Protein AF-A0A4S1FS43-F1 (afdb_monomer_lite)

Foldseek 3Di:
DQWDWDWDFPPDPQGQKHWDWDCPPPVRVIDIDIDGDTDTDTDGPQKDFQCPPADDPDRDPVRVPDPVRIDGNDPDPVRGPDDDDDDDDD

Sequence (90 aa):
KAILWNELPVNSEGGPLEFDRKPRQGHGGGVTEMVGRRHFVAHVPGTRFLDASTVGEFATDAELALAVNWDRTASSVKNMSFIALKTTEA

Radius of gyration: 20.65 Å; chains: 1; bounding box: 53×29×60 Å

Secondary structure (DSSP, 8-state):
--SEEEEPP--STT-SEEEEEETTTTTTT-EEEEEE---EEEE-TTEEE--TT--SSS--HHHHH-GGGEEE--SSGGGSS--PPP----

Structure (mmCIF, N/CA/C/O backbone):
data_AF-A0A4S1FS43-F1
#
_entry.id   AF-A0A4S1FS43-F1
#
loop_
_atom_site.group_PDB
_atom_site.id
_atom_site.type_symbol
_atom_site.label_atom_id
_atom_site.label_alt_id
_atom_site.label_comp_id
_atom_site.label_asym_id
_atom_site.label_entity_id
_atom_site.label_seq_id
_atom_site.pdbx_PDB_ins_code
_atom_site.Cartn_x
_atom_site.Cartn_y
_atom_site.Cartn_z
_atom_site.occupancy
_atom_site.B_iso_or_equiv
_atom_site.auth_seq_id
_atom_site.auth_comp_id
_atom_site.auth_asym_id
_atom_site.auth_atom_id
_atom_site.pdbx_PDB_model_num
ATOM 1 N N . LYS A 1 1 ? -1.844 12.055 11.753 1.00 45.06 1 LYS A N 1
ATOM 2 C CA . LYS A 1 1 ? -2.067 11.635 10.345 1.00 45.06 1 LYS A CA 1
ATOM 3 C C . LYS A 1 1 ? -2.837 10.317 10.368 1.00 45.06 1 LYS A C 1
ATOM 5 O O . LYS A 1 1 ? -2.423 9.440 11.111 1.00 45.06 1 LYS A O 1
ATOM 10 N N . ALA A 1 2 ? -3.957 10.206 9.646 1.00 48.69 2 ALA A N 1
ATOM 11 C CA . ALA A 1 2 ? -4.830 9.021 9.680 1.00 48.69 2 ALA A CA 1
ATOM 12 C C . ALA A 1 2 ? -4.204 7.779 9.019 1.00 48.69 2 ALA A C 1
ATOM 14 O O . ALA A 1 2 ? -4.444 6.663 9.467 1.00 48.69 2 ALA A O 1
ATOM 15 N N . ILE A 1 3 ? -3.353 8.003 8.015 1.00 55.03 3 ILE A N 1
ATOM 16 C CA . ILE A 1 3 ? -2.559 6.996 7.307 1.00 55.03 3 ILE A CA 1
ATOM 17 C C . ILE A 1 3 ? -1.084 7.374 7.480 1.00 55.03 3 ILE A C 1
ATOM 19 O O . ILE A 1 3 ? -0.714 8.542 7.296 1.00 55.03 3 ILE A O 1
ATOM 23 N N . LEU A 1 4 ? -0.259 6.409 7.888 1.00 55.16 4 LEU A N 1
ATOM 24 C CA . LEU A 1 4 ? 1.198 6.541 7.908 1.00 55.16 4 LEU A CA 1
ATOM 25 C C . LEU A 1 4 ? 1.737 6.073 6.556 1.00 55.16 4 LEU A C 1
ATOM 27 O O . LEU A 1 4 ? 1.400 4.985 6.104 1.00 55.16 4 LEU A O 1
ATOM 31 N N . TRP A 1 5 ? 2.549 6.914 5.921 1.00 54.62 5 TRP A N 1
ATOM 32 C CA . TRP A 1 5 ? 3.201 6.618 4.649 1.00 54.62 5 TRP A CA 1
ATOM 33 C C . TRP A 1 5 ? 4.677 6.369 4.928 1.00 54.62 5 TRP A C 1
ATOM 35 O O . TRP A 1 5 ? 5.431 7.327 5.101 1.00 54.62 5 TRP A O 1
ATOM 45 N N . ASN A 1 6 ? 5.071 5.100 4.997 1.00 60.03 6 ASN A N 1
ATOM 46 C CA . ASN A 1 6 ? 6.479 4.725 5.025 1.00 60.03 6 ASN A CA 1
ATOM 47 C C . ASN A 1 6 ? 6.866 4.234 3.631 1.00 60.03 6 ASN A C 1
ATOM 49 O O . ASN A 1 6 ? 6.338 3.235 3.144 1.00 60.03 6 ASN A O 1
ATOM 53 N N . GLU A 1 7 ? 7.763 4.971 2.986 1.00 59.97 7 GLU A N 1
ATOM 54 C CA . GLU A 1 7 ? 8.385 4.552 1.735 1.00 59.97 7 GLU A CA 1
ATOM 55 C C . GLU A 1 7 ? 9.551 3.627 2.077 1.00 59.97 7 GLU A C 1
ATOM 57 O O . GLU A 1 7 ? 10.410 3.977 2.890 1.00 59.97 7 GLU A O 1
ATOM 62 N N . LEU A 1 8 ? 9.568 2.432 1.489 1.00 57.94 8 LEU A N 1
ATOM 63 C CA . LEU A 1 8 ? 10.751 1.584 1.554 1.00 57.94 8 LEU A CA 1
ATOM 64 C C . LEU A 1 8 ? 11.795 2.136 0.575 1.00 57.94 8 LEU A C 1
ATOM 66 O O . LEU A 1 8 ? 11.427 2.537 -0.534 1.00 57.94 8 LEU A O 1
ATOM 70 N N . PRO A 1 9 ? 13.086 2.164 0.948 1.00 59.78 9 PRO A N 1
ATOM 71 C CA . PRO A 1 9 ? 14.126 2.534 0.006 1.00 59.78 9 PRO A CA 1
ATOM 72 C C . PRO A 1 9 ? 14.136 1.518 -1.140 1.00 59.78 9 PRO A C 1
ATOM 74 O O . PRO A 1 9 ? 14.340 0.326 -0.918 1.00 59.78 9 PRO A O 1
ATOM 77 N N . VAL A 1 10 ? 13.924 1.990 -2.369 1.00 61.22 10 VAL A N 1
ATOM 78 C CA . VAL A 1 10 ? 14.220 1.207 -3.573 1.00 61.22 10 VAL A CA 1
ATOM 79 C C . VAL A 1 10 ? 15.738 1.073 -3.645 1.00 61.22 10 VAL A C 1
ATOM 81 O O . VAL A 1 10 ? 16.445 2.031 -3.944 1.00 61.22 10 VAL A O 1
ATOM 84 N N . ASN A 1 11 ? 16.244 -0.107 -3.294 1.00 59.88 11 ASN A N 1
ATOM 85 C CA . ASN A 1 11 ? 17.664 -0.458 -3.329 1.00 59.88 11 ASN A CA 1
ATOM 86 C C . ASN A 1 11 ? 18.060 -1.207 -4.615 1.00 59.88 11 ASN A C 1
ATOM 88 O O . ASN A 1 11 ? 19.131 -1.808 -4.666 1.00 59.88 11 ASN A O 1
ATOM 92 N N . SER A 1 12 ? 17.212 -1.181 -5.647 1.00 61.66 12 SER A N 1
ATOM 93 C CA . SER A 1 12 ? 17.522 -1.748 -6.959 1.00 61.66 12 SER A CA 1
ATOM 94 C C . SER A 1 12 ? 18.324 -0.770 -7.821 1.00 61.66 12 SER A C 1
ATOM 96 O O . SER A 1 12 ? 18.141 0.449 -7.743 1.00 61.66 12 SER A O 1
ATOM 98 N N . GLU A 1 13 ? 19.189 -1.314 -8.678 1.00 57.62 13 GLU A N 1
ATOM 99 C CA . GLU A 1 13 ? 19.858 -0.570 -9.751 1.00 57.62 13 GLU A CA 1
ATOM 100 C C . GLU A 1 13 ? 18.824 0.251 -10.552 1.00 57.62 13 GLU A C 1
ATOM 102 O O . GLU A 1 13 ? 17.742 -0.249 -10.857 1.00 57.62 13 GLU A O 1
ATOM 107 N N . GLY A 1 14 ? 19.121 1.528 -10.820 1.00 63.94 14 GLY A N 1
ATOM 108 C CA . GLY A 1 14 ? 18.210 2.469 -11.499 1.00 63.94 14 GLY A CA 1
ATOM 109 C C . GLY A 1 14 ? 17.468 3.455 -10.582 1.00 63.94 14 GLY A C 1
ATOM 110 O O . GLY A 1 14 ? 17.019 4.495 -11.055 1.00 63.94 14 GLY A O 1
ATOM 111 N N . GLY A 1 15 ? 17.409 3.209 -9.266 1.00 72.62 15 GLY A N 1
ATOM 112 C CA . GLY A 1 15 ? 16.770 4.127 -8.313 1.00 72.62 15 GLY A CA 1
ATOM 113 C C . GLY A 1 15 ? 15.245 4.276 -8.505 1.00 72.62 15 GLY A C 1
ATOM 114 O O . GLY A 1 15 ? 14.625 3.517 -9.248 1.00 72.62 15 GLY A O 1
ATOM 115 N N . PRO A 1 16 ? 14.593 5.229 -7.812 1.00 75.19 16 PRO A N 1
ATOM 116 C CA . PRO A 1 16 ? 13.135 5.400 -7.868 1.00 75.19 16 PRO A CA 1
ATOM 117 C C . PRO A 1 16 ? 12.631 5.988 -9.195 1.00 75.19 16 PRO A C 1
ATOM 119 O O . PRO A 1 16 ? 11.451 5.846 -9.516 1.00 75.19 16 PRO A O 1
ATOM 122 N N . LEU A 1 17 ? 13.505 6.664 -9.944 1.00 84.12 17 LEU A N 1
ATOM 123 C CA . LEU A 1 17 ? 13.228 7.233 -11.258 1.00 84.12 17 LEU A CA 1
ATOM 124 C C . LEU A 1 17 ? 14.337 6.811 -12.215 1.00 84.12 17 LEU A C 1
ATOM 126 O O . LEU A 1 17 ? 15.502 7.131 -11.988 1.00 84.12 17 LEU A O 1
ATOM 130 N N . GLU A 1 18 ? 13.950 6.151 -13.296 1.00 85.62 18 GLU A N 1
ATOM 131 C CA . GLU A 1 18 ? 14.848 5.653 -14.329 1.00 85.62 18 GLU A CA 1
ATOM 132 C C . GLU A 1 18 ? 14.429 6.225 -15.687 1.00 85.62 18 GLU A C 1
ATOM 134 O O . GLU A 1 18 ? 13.239 6.388 -15.964 1.00 85.62 18 GLU A O 1
ATOM 139 N N . PHE A 1 19 ? 15.407 6.544 -16.533 1.00 88.62 19 PHE A N 1
ATOM 140 C CA . PHE A 1 19 ? 15.169 7.041 -17.884 1.00 88.62 19 PHE A CA 1
ATOM 141 C C . PHE A 1 19 ? 15.817 6.098 -18.892 1.00 88.62 19 PHE A C 1
ATOM 143 O O . PHE A 1 19 ? 17.039 5.962 -18.909 1.00 88.62 19 PHE A O 1
ATOM 150 N N . ASP A 1 20 ? 15.006 5.492 -19.754 1.00 89.31 20 ASP A N 1
ATOM 151 C CA . ASP A 1 20 ? 15.470 4.626 -20.836 1.00 89.31 20 ASP A CA 1
ATOM 152 C C . ASP A 1 20 ? 15.344 5.347 -22.182 1.00 89.31 20 ASP A C 1
ATOM 154 O O . ASP A 1 20 ? 14.324 5.970 -22.485 1.00 89.31 20 ASP A O 1
ATOM 158 N N . ARG A 1 21 ? 16.389 5.277 -23.010 1.00 90.25 21 ARG A N 1
ATOM 159 C CA . ARG A 1 21 ? 16.429 5.919 -24.328 1.00 90.25 21 ARG A CA 1
ATOM 160 C C . ARG A 1 21 ? 16.475 4.857 -25.417 1.00 90.25 21 ARG A C 1
ATOM 162 O O . ARG A 1 21 ? 17.469 4.154 -25.580 1.00 90.25 21 ARG A O 1
ATOM 169 N N . LYS A 1 22 ? 15.455 4.857 -26.275 1.00 91.12 22 LYS A N 1
ATOM 170 C CA . LYS A 1 22 ? 15.322 3.987 -27.452 1.00 91.12 22 LYS A CA 1
ATOM 171 C C . LYS A 1 22 ? 15.531 4.812 -28.730 1.00 91.12 22 LYS A C 1
ATOM 173 O O . LYS A 1 22 ? 14.562 5.240 -29.360 1.00 91.12 22 LYS A O 1
ATOM 178 N N . PRO A 1 23 ? 16.786 5.061 -29.161 1.00 85.38 23 PRO A N 1
ATOM 179 C CA . PRO A 1 23 ? 17.095 6.009 -30.240 1.00 85.38 23 PRO A CA 1
ATOM 180 C C . PRO A 1 23 ? 16.582 5.581 -31.624 1.00 85.38 23 PRO A C 1
ATOM 182 O O . PRO A 1 23 ? 16.385 6.424 -32.490 1.00 85.38 23 PRO A O 1
ATOM 185 N N . ARG A 1 24 ? 16.357 4.281 -31.851 1.00 84.12 24 ARG A N 1
ATOM 186 C CA . ARG A 1 24 ? 15.857 3.755 -33.136 1.00 84.12 24 ARG A CA 1
ATOM 187 C C . ARG A 1 24 ? 14.331 3.779 -33.252 1.00 84.12 24 ARG A C 1
ATOM 189 O O . ARG A 1 24 ? 13.803 3.551 -34.338 1.00 84.12 24 ARG A O 1
ATOM 196 N N . GLN A 1 25 ? 13.627 4.023 -32.150 1.00 86.06 25 GLN A N 1
ATOM 197 C CA . GLN A 1 25 ? 12.169 4.066 -32.124 1.00 86.06 25 GLN A CA 1
ATOM 198 C C . GLN A 1 25 ? 11.664 5.349 -32.809 1.00 86.06 25 GLN A C 1
ATOM 200 O O . GLN A 1 25 ? 12.385 6.345 -32.877 1.00 86.06 25 GLN A O 1
ATOM 205 N N . GLY A 1 26 ? 10.456 5.313 -33.383 1.00 82.06 26 GLY A N 1
ATOM 206 C CA . GLY A 1 26 ? 9.895 6.456 -34.118 1.00 82.06 26 GLY A CA 1
ATOM 207 C C . GLY A 1 26 ? 10.676 6.820 -35.389 1.00 82.06 26 GLY A C 1
ATOM 208 O O . GLY A 1 26 ? 11.000 7.985 -35.589 1.00 82.06 26 GLY A O 1
ATOM 209 N N . HIS A 1 27 ? 11.034 5.832 -36.219 1.00 85.56 27 HIS A N 1
ATOM 210 C CA . HIS A 1 27 ? 11.773 6.035 -37.481 1.00 85.56 27 HIS A CA 1
ATOM 211 C C . HIS A 1 27 ? 13.103 6.806 -37.334 1.00 85.56 27 HIS A C 1
ATOM 213 O O . HIS A 1 27 ? 13.502 7.540 -38.232 1.00 85.56 27 HIS A O 1
ATOM 219 N N . GLY A 1 28 ? 13.804 6.632 -36.209 1.00 84.25 28 GLY A N 1
ATOM 220 C CA . GLY A 1 28 ? 15.074 7.316 -35.935 1.00 84.25 28 GLY A CA 1
ATOM 221 C C . GLY A 1 28 ? 14.945 8.671 -35.230 1.00 84.25 28 GLY A C 1
ATOM 222 O O . GLY A 1 28 ? 15.966 9.308 -34.987 1.00 84.25 28 GLY A O 1
ATOM 223 N N . GLY A 1 29 ? 13.731 9.099 -34.859 1.00 90.56 29 GLY A N 1
ATOM 224 C CA . GLY A 1 29 ? 13.517 10.267 -33.991 1.00 90.56 29 GLY A CA 1
ATOM 225 C C . GLY A 1 29 ? 13.904 10.022 -32.527 1.00 90.56 29 GLY A C 1
ATOM 226 O O . GLY A 1 29 ? 14.251 10.958 -31.809 1.00 90.56 29 GLY A O 1
ATOM 227 N N . GLY A 1 30 ? 13.911 8.756 -32.104 1.00 90.00 30 GLY A N 1
ATOM 228 C CA . GLY A 1 30 ? 14.207 8.344 -30.740 1.00 90.00 30 GLY A CA 1
ATOM 229 C C . GLY A 1 30 ? 13.056 8.619 -29.773 1.00 90.00 30 GLY A C 1
ATOM 230 O O . GLY A 1 30 ? 12.299 9.574 -29.918 1.00 90.00 30 GLY A O 1
ATOM 231 N N . VAL A 1 31 ? 12.927 7.764 -28.761 1.00 92.25 31 VAL A N 1
ATOM 232 C CA . VAL A 1 31 ? 11.985 7.944 -27.649 1.00 92.25 31 VAL A CA 1
ATOM 233 C C . VAL A 1 31 ? 12.758 7.842 -26.340 1.00 92.25 31 VAL A C 1
ATOM 235 O O . VAL A 1 31 ? 13.663 7.014 -26.225 1.00 92.25 31 VAL A O 1
ATOM 238 N N . THR A 1 32 ? 12.403 8.683 -25.371 1.00 91.44 32 THR A N 1
ATOM 239 C CA . THR A 1 32 ? 12.865 8.559 -23.986 1.00 91.44 32 THR A CA 1
ATOM 240 C C . THR A 1 32 ? 11.666 8.227 -23.109 1.00 91.44 32 THR A C 1
ATOM 242 O O . THR A 1 32 ? 10.669 8.946 -23.127 1.00 91.44 32 THR A O 1
ATOM 245 N N . GLU A 1 33 ? 11.768 7.142 -22.357 1.00 90.62 33 GLU A N 1
ATOM 246 C CA . GLU A 1 33 ? 10.762 6.662 -21.419 1.00 90.62 33 GLU A CA 1
ATOM 247 C C . GLU A 1 33 ? 11.233 6.944 -19.991 1.00 90.62 33 GLU A C 1
ATOM 249 O O . GLU A 1 33 ? 12.387 6.685 -19.661 1.00 90.62 33 GLU A O 1
ATOM 254 N N . MET A 1 34 ? 10.351 7.495 -19.154 1.00 90.50 34 MET A N 1
ATOM 255 C CA . MET A 1 34 ? 10.611 7.690 -17.727 1.00 90.50 34 MET A CA 1
ATOM 256 C C . MET A 1 34 ? 9.798 6.674 -16.932 1.00 90.50 34 MET A C 1
ATOM 258 O O . MET A 1 34 ? 8.571 6.647 -17.033 1.00 90.50 34 MET A O 1
ATOM 262 N N . VAL A 1 35 ? 10.476 5.881 -16.112 1.00 86.56 35 VAL A N 1
ATOM 263 C CA . VAL A 1 35 ? 9.868 4.865 -15.254 1.00 86.56 35 VAL A CA 1
ATOM 264 C C . VAL A 1 35 ? 10.007 5.296 -13.801 1.00 86.56 35 VAL A C 1
ATOM 266 O O . VAL A 1 35 ? 11.112 5.521 -13.315 1.00 86.56 35 VAL A O 1
ATOM 269 N N . GLY A 1 36 ? 8.877 5.405 -13.101 1.00 85.25 36 GLY A N 1
ATOM 270 C CA . GLY A 1 36 ? 8.833 5.645 -11.661 1.00 85.25 36 GLY A CA 1
ATOM 271 C C . GLY A 1 36 ? 8.445 4.382 -10.905 1.00 85.25 36 GLY A C 1
ATOM 272 O O . GLY A 1 36 ? 7.400 3.796 -11.181 1.00 85.25 36 GLY A O 1
ATOM 273 N N . ARG A 1 37 ? 9.268 3.970 -9.939 1.00 80.12 37 ARG A N 1
ATOM 274 C CA . ARG A 1 37 ? 9.033 2.785 -9.103 1.00 80.12 37 ARG A CA 1
ATOM 275 C C . ARG A 1 37 ? 8.890 3.230 -7.654 1.00 80.12 37 ARG A C 1
ATOM 277 O O . ARG A 1 37 ? 9.874 3.563 -6.998 1.00 80.12 37 ARG A O 1
ATOM 284 N N . ARG A 1 38 ? 7.650 3.278 -7.163 1.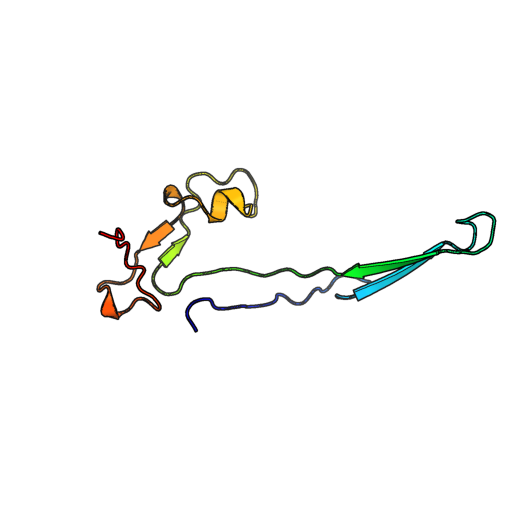00 76.38 38 ARG A N 1
ATOM 285 C CA . ARG A 1 38 ? 7.341 3.666 -5.782 1.00 76.38 38 ARG A CA 1
ATOM 286 C C . ARG A 1 38 ? 6.544 2.571 -5.097 1.00 76.38 38 ARG A C 1
ATOM 288 O O . ARG A 1 38 ? 5.519 2.135 -5.609 1.00 76.38 38 ARG A O 1
ATOM 295 N N . HIS A 1 39 ? 7.002 2.196 -3.911 1.00 75.62 39 HIS A N 1
ATOM 296 C CA . HIS A 1 39 ? 6.326 1.250 -3.035 1.00 75.62 39 HIS A CA 1
ATOM 297 C C . HIS A 1 39 ? 5.918 1.970 -1.753 1.00 75.62 39 HIS A C 1
ATOM 299 O O . HIS A 1 39 ? 6.678 2.778 -1.213 1.00 75.62 39 HIS A O 1
ATOM 305 N N . PHE A 1 40 ? 4.714 1.691 -1.267 1.00 74.62 40 PHE A N 1
ATOM 306 C CA . PHE A 1 40 ? 4.234 2.201 0.008 1.00 74.62 40 PHE A CA 1
ATOM 307 C C . PHE A 1 40 ? 3.524 1.092 0.770 1.00 74.62 40 PHE A C 1
ATOM 309 O O . PHE A 1 40 ? 2.911 0.211 0.175 1.00 74.62 40 PHE A O 1
ATOM 316 N N . VAL A 1 41 ? 3.586 1.169 2.096 1.00 77.81 41 VAL A N 1
ATOM 317 C CA . VAL A 1 41 ? 2.769 0.335 2.976 1.00 77.81 41 VAL A CA 1
ATOM 318 C C . VAL A 1 41 ? 1.680 1.217 3.565 1.00 77.81 41 VAL A C 1
ATOM 320 O O . VAL A 1 41 ? 1.969 2.132 4.338 1.00 77.81 41 VAL A O 1
ATOM 323 N N . ALA A 1 42 ? 0.432 0.962 3.180 1.00 78.69 42 ALA A N 1
ATOM 324 C CA . ALA A 1 42 ? -0.719 1.623 3.775 1.00 78.69 42 ALA A CA 1
ATOM 325 C C . ALA A 1 42 ? -1.146 0.866 5.035 1.00 78.69 42 ALA A C 1
ATOM 327 O O . ALA A 1 42 ? -1.459 -0.321 4.989 1.00 78.69 42 ALA A O 1
ATOM 328 N N . HIS A 1 43 ? -1.172 1.563 6.169 1.00 84.06 43 HIS A N 1
ATOM 329 C CA . HIS A 1 43 ? -1.631 0.994 7.429 1.00 84.06 43 HIS A CA 1
ATOM 330 C C . HIS A 1 43 ? -2.454 2.010 8.218 1.00 84.06 43 HIS A C 1
ATOM 332 O O . HIS A 1 43 ? -2.063 3.176 8.357 1.00 84.06 43 HIS A O 1
ATOM 338 N N . VAL A 1 44 ? -3.571 1.549 8.781 1.00 82.50 44 VAL A N 1
ATOM 339 C CA . VAL A 1 44 ? -4.410 2.335 9.688 1.00 82.50 44 VAL A CA 1
ATOM 340 C C . VAL A 1 44 ? -3.971 2.081 11.136 1.00 82.50 44 VAL A C 1
ATOM 342 O O . VAL A 1 44 ? -4.126 0.966 11.639 1.00 82.50 44 VAL A O 1
ATOM 345 N N . PRO A 1 45 ? -3.438 3.086 11.855 1.00 83.69 45 PRO A N 1
ATOM 346 C CA . PRO A 1 45 ? -3.089 2.933 13.266 1.00 83.69 45 PRO A CA 1
ATOM 347 C C . PRO A 1 45 ? -4.289 2.478 14.111 1.00 83.69 45 PRO A C 1
ATOM 349 O O . PRO A 1 45 ? -5.391 3.000 13.954 1.00 83.69 45 PRO A O 1
ATOM 352 N N . GLY A 1 46 ? -4.067 1.524 15.022 1.00 85.75 46 GLY A N 1
ATOM 353 C CA . GLY A 1 46 ? -5.135 0.937 15.847 1.00 85.75 46 GLY A CA 1
ATOM 354 C C . GLY A 1 46 ? -5.864 -0.246 15.199 1.00 85.75 46 GLY A C 1
ATOM 355 O O . GLY A 1 46 ? -6.864 -0.723 15.741 1.00 85.75 46 GLY A O 1
ATOM 356 N N . THR A 1 47 ? -5.356 -0.727 14.062 1.00 88.75 47 THR A N 1
ATOM 357 C CA . THR A 1 47 ? -5.778 -1.974 13.416 1.00 88.75 47 THR A CA 1
ATOM 358 C C . THR A 1 47 ? -4.599 -2.934 13.275 1.00 88.75 47 THR A C 1
ATOM 360 O O . THR A 1 47 ? -3.443 -2.526 13.397 1.00 88.75 47 THR A O 1
ATOM 363 N N . ARG A 1 48 ? -4.896 -4.217 13.080 1.00 91.12 48 ARG A N 1
ATOM 364 C CA . ARG A 1 48 ? -3.947 -5.278 12.750 1.00 91.12 48 ARG A CA 1
ATOM 365 C C . ARG A 1 48 ? -4.387 -5.917 11.439 1.00 91.12 48 ARG A C 1
ATOM 367 O O . ARG A 1 48 ? -5.552 -6.281 11.302 1.00 91.12 48 ARG A O 1
ATOM 374 N N . PHE A 1 49 ? -3.444 -6.094 10.521 1.00 91.12 49 PHE A N 1
ATOM 375 C CA . PHE A 1 49 ? -3.663 -6.879 9.310 1.00 91.12 49 PHE A CA 1
ATOM 376 C C . PHE A 1 49 ? -3.651 -8.382 9.643 1.00 91.12 49 PHE A C 1
ATOM 378 O O . PHE A 1 49 ? -2.772 -8.848 10.376 1.00 91.12 49 PHE A O 1
ATOM 385 N N . LEU A 1 50 ? -4.660 -9.114 9.167 1.00 93.00 50 LEU A N 1
ATOM 386 C CA . LEU A 1 50 ? -4.906 -10.527 9.482 1.00 93.00 50 LEU A CA 1
ATOM 387 C C . LEU A 1 50 ? -4.489 -11.498 8.378 1.00 93.00 50 LEU A C 1
ATOM 389 O O . LEU A 1 50 ? -4.378 -12.684 8.666 1.00 93.00 50 LEU A O 1
ATOM 393 N N . ASP A 1 51 ? -4.293 -11.016 7.150 1.00 89.19 51 ASP A N 1
ATOM 394 C CA . ASP A 1 51 ? -3.898 -11.852 6.007 1.00 89.19 51 ASP A CA 1
ATOM 395 C C . ASP A 1 51 ? -4.870 -13.015 5.694 1.00 89.19 51 ASP A C 1
ATOM 397 O O . ASP A 1 51 ? -4.497 -14.044 5.144 1.00 89.19 51 ASP A O 1
ATOM 401 N N . ALA A 1 52 ? -6.148 -12.876 6.062 1.00 90.75 52 ALA A N 1
ATOM 402 C CA . ALA A 1 52 ? -7.115 -13.978 6.058 1.00 90.75 52 ALA A 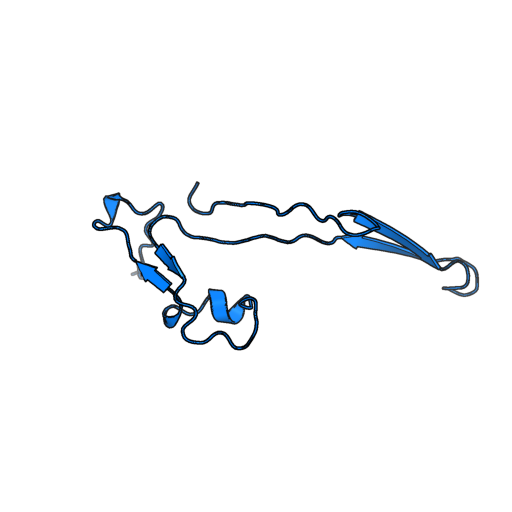CA 1
ATOM 403 C C . ALA A 1 52 ? -7.509 -14.482 4.655 1.00 90.75 52 ALA A C 1
ATOM 405 O O . ALA A 1 52 ? -8.074 -15.569 4.529 1.00 90.75 52 ALA A O 1
ATOM 406 N N . SER A 1 53 ? -7.271 -13.687 3.612 1.00 90.88 53 SER A N 1
ATOM 407 C CA . SER A 1 53 ? -7.652 -13.998 2.227 1.00 90.88 53 SER A CA 1
ATOM 408 C C . SER A 1 53 ? -6.593 -13.616 1.192 1.00 90.88 53 SER A C 1
ATOM 410 O O . SER A 1 53 ? -6.906 -13.542 0.007 1.00 90.88 53 SER A O 1
ATOM 412 N N . THR A 1 54 ? -5.354 -13.379 1.623 1.00 91.75 54 THR A N 1
ATOM 413 C CA . THR A 1 54 ? -4.268 -13.013 0.712 1.00 91.75 54 THR A CA 1
ATOM 414 C C . THR A 1 54 ? -3.694 -14.251 0.038 1.00 91.75 54 THR A C 1
ATOM 416 O O . THR A 1 54 ? -3.400 -15.250 0.693 1.00 91.75 54 THR A O 1
ATOM 419 N N . VAL A 1 55 ? -3.531 -14.193 -1.283 1.00 91.06 55 VAL A N 1
ATOM 420 C CA . VAL A 1 55 ? -3.016 -15.333 -2.064 1.00 91.06 55 VAL A CA 1
ATOM 421 C C . VAL A 1 55 ? -1.492 -15.288 -2.236 1.00 91.06 55 VAL A C 1
ATOM 423 O O . VAL A 1 55 ? -0.851 -16.334 -2.337 1.00 91.06 55 VAL A O 1
ATOM 426 N N . GLY A 1 56 ? -0.910 -14.089 -2.313 1.00 88.25 56 GLY A N 1
ATOM 427 C CA . GLY A 1 56 ? 0.524 -13.874 -2.532 1.00 88.25 56 GLY A CA 1
ATOM 428 C C . GLY A 1 56 ? 1.318 -13.588 -1.255 1.00 88.25 56 GLY A C 1
ATOM 429 O O . GLY A 1 56 ? 0.776 -13.555 -0.159 1.00 88.25 56 GLY A O 1
ATOM 430 N N . GLU A 1 57 ? 2.619 -13.327 -1.411 1.00 87.25 57 GLU A N 1
ATOM 431 C CA . GLU A 1 57 ? 3.481 -12.874 -0.303 1.00 87.25 57 GLU A CA 1
ATOM 432 C C . GLU A 1 57 ? 3.105 -11.465 0.192 1.00 87.25 57 GLU A C 1
ATOM 434 O O . GLU A 1 57 ? 3.240 -11.157 1.374 1.00 87.25 57 GLU A O 1
ATOM 439 N N . PHE A 1 58 ? 2.604 -10.615 -0.708 1.00 85.06 58 PHE A N 1
ATOM 440 C CA . PHE A 1 58 ? 2.121 -9.272 -0.397 1.00 85.06 58 PHE A CA 1
ATOM 441 C C . PHE A 1 58 ? 0.679 -9.114 -0.869 1.00 85.06 58 PHE A C 1
ATOM 443 O O . PHE A 1 58 ? 0.337 -9.533 -1.977 1.00 85.06 58 PHE A O 1
ATOM 450 N N . ALA A 1 59 ? -0.145 -8.470 -0.043 1.00 88.75 59 ALA A N 1
ATOM 451 C CA . ALA A 1 59 ? -1.532 -8.186 -0.376 1.00 88.75 59 ALA A CA 1
ATOM 452 C C . ALA A 1 59 ? -1.643 -7.171 -1.519 1.00 88.75 59 ALA A C 1
ATOM 454 O O . ALA A 1 59 ? -0.961 -6.145 -1.543 1.00 88.75 59 ALA A O 1
ATOM 455 N N . THR A 1 60 ? -2.543 -7.456 -2.450 1.00 88.69 60 THR A N 1
ATOM 456 C CA . THR A 1 60 ? -2.962 -6.530 -3.501 1.00 88.69 60 THR A CA 1
ATOM 457 C C . THR A 1 60 ? -3.863 -5.426 -2.943 1.00 88.69 60 THR A C 1
ATOM 459 O O . THR A 1 60 ? -4.448 -5.560 -1.866 1.00 88.69 60 THR A O 1
ATOM 462 N N . ASP A 1 61 ? -4.051 -4.347 -3.708 1.00 86.62 61 ASP A N 1
ATOM 463 C CA . ASP A 1 61 ? -4.961 -3.253 -3.335 1.00 86.62 61 ASP A CA 1
ATOM 464 C C . ASP A 1 61 ? -6.396 -3.743 -3.076 1.00 86.62 61 ASP A C 1
ATOM 466 O O . ASP A 1 61 ? -7.080 -3.248 -2.177 1.00 86.62 61 ASP A O 1
ATOM 470 N N . ALA A 1 62 ? -6.846 -4.748 -3.836 1.00 89.94 62 ALA A N 1
ATOM 471 C CA . ALA A 1 62 ? -8.157 -5.357 -3.651 1.00 89.94 62 ALA A CA 1
ATOM 472 C C . ALA A 1 62 ? -8.246 -6.107 -2.315 1.00 89.94 62 ALA A C 1
ATOM 474 O O . ALA A 1 62 ? -9.227 -5.945 -1.594 1.00 89.94 62 ALA A O 1
ATOM 475 N N . GLU A 1 63 ? -7.219 -6.880 -1.954 1.00 91.19 63 GLU A N 1
ATOM 476 C CA . GLU A 1 63 ? -7.169 -7.628 -0.691 1.00 91.19 63 GLU A CA 1
ATOM 477 C C . GLU A 1 63 ? -7.009 -6.694 0.519 1.00 91.19 63 GLU A C 1
ATOM 479 O O . GLU A 1 63 ? -7.653 -6.906 1.548 1.00 91.19 63 GLU A O 1
ATOM 484 N N . LEU A 1 64 ? -6.230 -5.612 0.397 1.00 88.38 64 LEU A N 1
ATOM 485 C CA . LEU A 1 64 ? -6.110 -4.577 1.431 1.00 88.38 64 LEU A CA 1
ATOM 486 C C . LEU A 1 64 ? -7.438 -3.856 1.697 1.00 88.38 64 LEU A C 1
ATOM 488 O O . LEU A 1 64 ? -7.671 -3.413 2.820 1.00 88.38 64 LEU A O 1
ATOM 492 N N . ALA A 1 65 ? -8.326 -3.740 0.709 1.00 88.19 65 ALA A N 1
ATOM 493 C CA . ALA A 1 65 ? -9.634 -3.112 0.889 1.00 88.19 65 ALA A CA 1
ATOM 494 C C . ALA A 1 65 ? -10.660 -4.015 1.605 1.00 88.19 65 ALA A C 1
ATOM 496 O O . ALA A 1 65 ? -11.684 -3.521 2.088 1.00 88.19 65 ALA A O 1
ATOM 497 N N . LEU A 1 66 ? -10.419 -5.329 1.685 1.00 91.44 66 LEU A N 1
ATOM 498 C CA . LEU A 1 66 ? -11.369 -6.271 2.273 1.00 91.44 66 LEU A CA 1
ATOM 499 C C . LEU A 1 66 ? -11.371 -6.185 3.800 1.00 91.44 66 LEU A C 1
ATOM 501 O O . LEU A 1 66 ? -10.375 -6.475 4.458 1.00 91.44 66 LEU A O 1
ATOM 505 N N . ALA A 1 67 ? -12.539 -5.897 4.379 1.00 88.75 67 ALA A N 1
ATOM 506 C CA . ALA A 1 67 ? -12.709 -5.803 5.831 1.00 88.75 67 ALA A CA 1
ATOM 507 C C . ALA A 1 67 ? -12.302 -7.085 6.583 1.00 88.75 67 ALA A C 1
ATOM 509 O O . ALA A 1 67 ? -11.842 -6.999 7.714 1.00 88.75 67 ALA A O 1
ATOM 510 N N . VAL A 1 68 ? -12.426 -8.261 5.952 1.00 92.50 68 VAL A N 1
ATOM 511 C CA . VAL A 1 68 ? -12.042 -9.553 6.552 1.00 92.50 68 VAL A CA 1
ATOM 512 C C . VAL A 1 68 ? -10.544 -9.649 6.866 1.00 92.50 68 VAL A C 1
ATOM 514 O O . VAL A 1 68 ? -10.150 -10.406 7.748 1.00 92.50 68 VAL A O 1
ATOM 517 N N . ASN A 1 69 ? -9.708 -8.860 6.187 1.00 92.56 69 ASN A N 1
ATOM 518 C CA . ASN A 1 69 ? -8.263 -8.855 6.399 1.00 92.56 69 ASN A CA 1
ATOM 519 C C . ASN A 1 69 ? -7.822 -7.890 7.510 1.00 92.56 69 ASN A C 1
ATOM 521 O O . ASN A 1 69 ? -6.621 -7.729 7.724 1.00 92.56 69 ASN A O 1
ATOM 525 N N . TRP A 1 70 ? -8.752 -7.262 8.236 1.00 91.62 70 TRP A N 1
ATOM 526 C CA . TRP A 1 70 ? -8.434 -6.289 9.278 1.00 91.62 70 TRP A CA 1
ATOM 527 C C . TRP A 1 70 ? -9.155 -6.588 10.586 1.00 91.62 70 TRP A C 1
ATOM 529 O O . TRP A 1 70 ? -10.362 -6.809 10.616 1.00 91.62 70 TRP A O 1
ATOM 539 N N . ASP A 1 71 ? -8.412 -6.494 11.686 1.00 92.12 71 ASP A N 1
ATOM 540 C CA . ASP A 1 71 ? -8.960 -6.483 13.039 1.00 92.12 71 ASP A CA 1
ATOM 541 C C . ASP A 1 71 ? -8.677 -5.150 13.731 1.00 92.12 71 ASP A C 1
ATOM 543 O O . ASP A 1 71 ? -7.607 -4.555 13.567 1.00 92.12 71 ASP A O 1
ATOM 547 N N . ARG A 1 72 ? -9.618 -4.666 14.542 1.00 89.25 72 ARG A N 1
ATOM 548 C CA . ARG A 1 72 ? -9.423 -3.443 15.322 1.00 89.25 72 ARG A CA 1
ATOM 549 C C . ARG A 1 72 ? -8.810 -3.788 16.675 1.00 89.25 72 ARG A C 1
ATOM 551 O O . ARG A 1 72 ? -9.490 -4.275 17.569 1.00 89.25 72 ARG A O 1
ATOM 558 N N . THR A 1 73 ? -7.552 -3.409 16.874 1.00 89.50 73 THR A N 1
ATOM 559 C CA . THR A 1 73 ? -6.827 -3.636 18.136 1.00 89.50 73 THR A CA 1
ATOM 560 C C . THR A 1 73 ? -7.024 -2.515 19.156 1.00 89.50 73 THR A C 1
ATOM 562 O O . THR A 1 73 ? -6.790 -2.700 20.350 1.00 89.50 73 THR A O 1
ATOM 565 N N . ALA A 1 74 ? -7.480 -1.339 18.719 1.00 84.44 74 ALA A N 1
ATOM 566 C CA . ALA A 1 74 ? -7.777 -0.228 19.610 1.00 84.44 74 ALA A CA 1
ATOM 567 C C . ALA A 1 74 ? -8.950 -0.549 20.559 1.00 84.44 74 ALA A C 1
ATOM 569 O O . ALA A 1 74 ? -10.111 -0.649 20.138 1.00 84.44 74 ALA A O 1
ATOM 570 N N . SER A 1 75 ? -8.651 -0.604 21.862 1.00 83.31 75 SER A N 1
ATOM 571 C CA . SER A 1 75 ? -9.615 -0.876 22.944 1.00 83.31 75 SER A CA 1
ATOM 572 C C . SER A 1 75 ? -10.791 0.106 22.996 1.00 83.31 75 SER A C 1
ATOM 574 O O . SER A 1 75 ? -11.879 -0.240 23.445 1.00 83.31 75 SER A O 1
ATOM 576 N N . SER A 1 76 ? -10.610 1.326 22.488 1.00 83.44 76 SER A N 1
ATOM 577 C CA . SER A 1 76 ? -11.651 2.345 22.374 1.00 83.44 76 SER A CA 1
ATOM 578 C C . SER A 1 76 ? -11.575 3.040 21.019 1.00 83.44 76 SER A C 1
ATOM 580 O O . SER A 1 76 ? -10.490 3.216 20.469 1.00 83.44 76 SER A O 1
ATOM 582 N N . VAL A 1 77 ? -12.724 3.503 20.510 1.00 79.19 77 VAL A N 1
ATOM 583 C CA . VAL A 1 77 ? -12.811 4.313 19.278 1.00 79.19 77 VAL A CA 1
ATOM 584 C C . VAL A 1 77 ? -11.978 5.594 19.412 1.00 79.19 77 VAL A C 1
ATOM 586 O O . VAL A 1 77 ? -11.435 6.082 18.430 1.00 79.19 77 VAL A O 1
ATOM 589 N N . LYS A 1 78 ? -11.804 6.105 20.638 1.00 82.62 78 LYS A N 1
ATOM 590 C CA . LYS A 1 78 ? -10.984 7.294 20.923 1.00 82.62 78 LYS A CA 1
ATOM 591 C C . LYS A 1 78 ? -9.505 7.121 20.565 1.00 82.62 78 LYS A C 1
ATOM 593 O O . LYS A 1 78 ? -8.817 8.115 20.376 1.00 82.62 78 LYS A O 1
ATOM 598 N N . ASN A 1 79 ? -9.034 5.878 20.475 1.00 83.00 79 ASN A N 1
ATOM 599 C CA . ASN A 1 79 ? -7.650 5.556 20.130 1.00 83.00 79 ASN A CA 1
ATOM 600 C C . ASN A 1 79 ? -7.468 5.322 18.619 1.00 83.00 79 ASN A C 1
ATOM 602 O O . ASN A 1 79 ? -6.366 5.001 18.182 1.00 83.00 79 ASN A O 1
ATOM 606 N N . MET A 1 80 ? -8.535 5.461 17.824 1.00 85.56 80 MET A N 1
ATOM 607 C CA . MET A 1 80 ? -8.473 5.406 16.365 1.00 85.56 80 MET A CA 1
ATOM 608 C C . MET A 1 80 ? -8.077 6.769 15.798 1.00 85.56 80 MET A C 1
ATOM 610 O O . MET A 1 80 ? -8.459 7.815 16.318 1.00 85.56 80 MET A O 1
ATOM 614 N N . SER A 1 81 ? -7.331 6.760 14.694 1.00 83.25 81 SER A N 1
ATOM 615 C CA . SER A 1 81 ? -6.854 7.985 14.043 1.00 83.25 81 SER A CA 1
ATOM 616 C C . SER A 1 81 ? -7.921 8.704 13.204 1.00 83.25 81 SER A C 1
ATOM 618 O O . SER A 1 81 ? -7.714 9.856 12.820 1.00 83.25 81 SER A O 1
ATOM 620 N N . PHE A 1 82 ? -9.044 8.042 12.912 1.00 81.75 82 PHE A N 1
ATOM 621 C CA . PHE A 1 82 ? -10.188 8.603 12.197 1.00 81.75 82 PHE A CA 1
ATOM 622 C C . PHE A 1 82 ? -11.500 7.915 12.603 1.00 81.75 82 PHE A C 1
ATOM 624 O O . PHE A 1 82 ? -11.502 6.808 13.142 1.00 81.75 82 PHE A O 1
ATOM 631 N N . ILE A 1 83 ? -12.619 8.575 12.298 1.00 84.25 83 ILE A N 1
ATOM 632 C CA . ILE A 1 83 ? -13.982 8.040 12.378 1.00 84.25 83 ILE A CA 1
ATOM 633 C C . ILE A 1 83 ? -14.670 8.345 11.047 1.00 84.25 83 ILE A C 1
ATOM 635 O O . ILE A 1 83 ? -14.570 9.463 10.546 1.00 84.25 83 ILE A O 1
ATOM 639 N N . ALA A 1 84 ? -15.378 7.363 10.493 1.00 83.56 84 ALA A N 1
ATOM 640 C CA . ALA A 1 84 ? -16.246 7.553 9.338 1.00 83.56 84 ALA A CA 1
ATOM 641 C C . ALA A 1 84 ? -17.705 7.592 9.808 1.00 83.56 84 ALA A C 1
ATOM 643 O O . ALA A 1 84 ? -18.184 6.646 10.434 1.00 83.56 84 ALA A O 1
ATOM 644 N N . LEU A 1 85 ? -18.404 8.688 9.518 1.00 87.56 85 LEU A N 1
ATOM 645 C CA . LEU A 1 85 ? -19.835 8.834 9.780 1.00 87.56 85 LEU A CA 1
ATOM 646 C C . LEU A 1 85 ? -20.586 8.636 8.465 1.00 87.56 85 LEU A C 1
ATOM 648 O O . LEU A 1 85 ? -20.333 9.351 7.498 1.00 87.56 85 LEU A O 1
ATOM 652 N N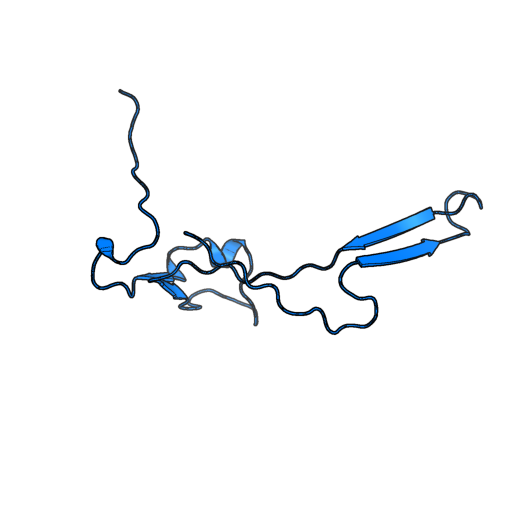 . LYS A 1 86 ? -21.510 7.674 8.428 1.00 88.06 86 LYS A N 1
ATOM 653 C CA . LYS A 1 86 ? -22.435 7.510 7.305 1.00 88.06 86 LYS A CA 1
ATOM 654 C C . LYS A 1 86 ? -23.732 8.236 7.637 1.00 88.06 86 LYS A C 1
ATOM 656 O O . LYS A 1 86 ? -24.372 7.928 8.636 1.00 88.06 86 LYS A O 1
ATOM 661 N N . THR A 1 87 ? -24.102 9.180 6.788 1.00 89.00 87 THR A N 1
ATOM 662 C CA . THR A 1 87 ? -25.341 9.955 6.872 1.00 89.00 87 THR A CA 1
ATOM 663 C C . THR A 1 87 ? -26.111 9.780 5.564 1.00 89.00 87 THR A C 1
ATOM 665 O O . THR A 1 87 ? -25.507 9.598 4.506 1.00 89.00 87 THR A O 1
ATOM 668 N N . THR A 1 88 ? -27.436 9.755 5.651 1.00 86.88 88 THR A N 1
ATOM 669 C CA . THR A 1 88 ? -28.334 9.888 4.504 1.00 86.88 88 THR A CA 1
ATOM 670 C C . THR A 1 88 ? -28.741 11.350 4.431 1.00 86.88 88 THR A C 1
ATOM 672 O O . THR A 1 88 ? -29.194 11.893 5.440 1.00 86.88 88 THR A O 1
ATOM 675 N N . GLU A 1 89 ? -28.590 11.992 3.273 1.00 75.81 89 GLU A N 1
ATOM 676 C CA . GLU A 1 89 ? -29.321 13.240 3.046 1.00 75.81 89 GLU A CA 1
ATOM 677 C C . GLU A 1 89 ? -30.818 12.922 3.142 1.00 75.81 89 GLU A C 1
ATOM 679 O O . GLU A 1 89 ? -31.273 11.907 2.604 1.00 75.81 89 GLU A O 1
ATOM 684 N N . ALA A 1 90 ? -31.529 13.714 3.944 1.00 61.41 90 ALA A N 1
ATOM 685 C CA . ALA A 1 90 ? -32.977 13.623 4.088 1.00 61.41 90 ALA A CA 1
ATOM 686 C C . ALA A 1 90 ? -33.673 14.271 2.890 1.00 61.41 90 ALA A C 1
ATOM 688 O O . ALA A 1 90 ? -33.156 15.310 2.418 1.00 61.41 90 ALA A O 1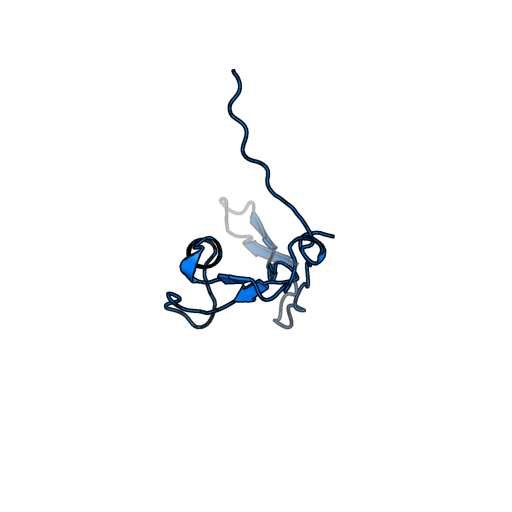
#

pLDDT: mean 81.47, std 11.79, range [45.06, 93.0]

=== Feature glossary ===
The record interleaves many kinds of information about one protein. Here is each kind framed as the question it answers.

Q: What known structures does this most resemble?
A: Structural nearest neighbors (via Foldseek easy-search vs the PDB). Reported per hit: target PDB id, E-value, and alignment TM-score. A TM-score above ~0.5 is the conventional threshold for 'same fold'.

Q: Where is each backbone atom in 3D?
A: The mmCIF table is the protein's shape written out atom by atom. For each backbone N, Cα, C, and carbonyl O, it records an (x, y, z) coordinate triple in Å plus the residue type, chain letter, and residue number.

Q: What are the backbone torsion angles?
A: The φ/ψ torsion pair specifies the backbone conformation at each residue. φ rotates about the N–Cα bond, ψ about the Cα–C bond. Steric clashes forbid most of th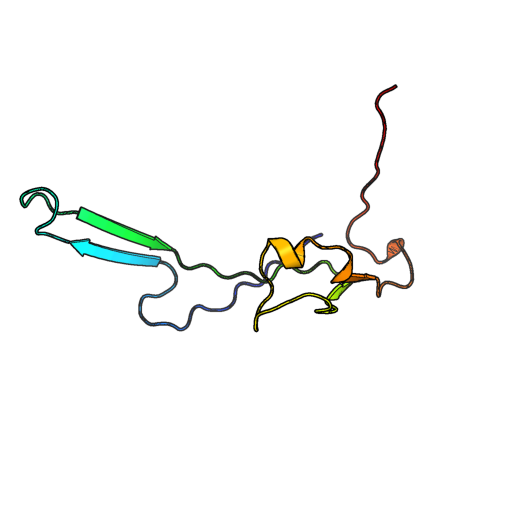e (φ, ψ) plane — the allowed regions (α-helix basin, β-sheet basin, left-handed helix) are the Ramachandran-allowed regions.

Q: Which residues are buried vs exposed?
A: Solvent-accessible surface area (SASA) is the area in Å² traced out by the centre of a 1.4 Å probe sphere (a water molecule) rolled over the protein's van der Waals surface (Shrake–Rupley / Lee–Richards construction). Buried residues have near-zero SASA; fully exposed residues can exceed 200 Å². The total SASA scales roughly with the number of surface residues.

Q: How confident is the AlphaFold model at each residue?
A: pLDDT is the predicted lDDT-Cα score: AlphaFold's confidence that the local environment of each residue (all inter-atomic distances within 15 Å) is correctly placed. It is a per-residue number between 0 and 100, with higher meaning more reliable.

Q: What does the local fold look like, residue by residue?
A: 3Di is Foldseek's structural alphabet. Each residue is assigned one of twenty discrete states based on how its Cα sits relative to its spatial (not sequential) neighbors. Aligning 3Di strings finds structural homologs roughly as well as full 3D superposition, but orders of magnitude faster.

Q: How big and how compact is the whole molecule?
A: Radius of gyration (Rg) is the root-mean-square distance of Cα atoms from their centroid — a single number for overall size and compactness. A globular domain of N residues has Rg ≈ 2.2·N^0.38 Å; an extended or disordered chain has a much larger Rg. The Cα contact count is the number of residue pairs whose Cα atoms are within 8 Å and are more than four positions apart in sequence — a standard proxy for tertiary packing density. The bounding box is the smallest axis-aligned box enclosing all Cα atoms.

Q: Which residues are in helices, strands, or loops?
A: DSSP 8-state secondary structure assigns each residue one of H (α-helix), G (3₁₀-helix), I (π-helix), E (extended β-strand), B (isolated β-bridge), T (hydrogen-bonded turn), S (bend), or '-' (coil). The assignment is computed from backbone hydrogen-bond geometry via the Kabsch–Sander algorithm.

Q: How mobile is each atom in the crystal?
A: Crystallographic B-factors measure how much each atom's electron density is smeared out, in Å². They rise in mobile loops and surface residues and fall in the buried interior. In AlphaFold models this column is repurposed to hold pLDDT instead.

Q: What if only a Cα trace is available?
A: P-SEA three-state annotation labels each residue as helix, strand, or coil based purely on the geometry of the Cα trace. It serves as a fallback when the full backbone (and thus DSSP) is unavailable.

Q: What family and function is it annotated with?
A: Database cross-references. InterPro integrates a dozen domain/family signature databases into unified entries with residue-range hits. GO terms attach function/process/location labels with evidence codes. CATH codes position the fold in a four-level structural taxonomy. Organism is the NCBI-taxonomy species name.

Q: Are the domains correctly placed relative to each other?
A: Predicted Aligned Error (PAE) is an AlphaFold confidence matrix: entry (i, j) is the expected error in the position of residue j, in ångströms, when the prediction is superimposed on the true structure at residue i. Low PAE within a block of residues means that block is internally rigid and well-predicted; high PAE between two blocks means their relative placement is uncertain even if each block individually is confident.

Q: What do the diagnostic plots show?
A: Three diagnostic plots accompany the record. The Cα contact map visualizes the tertiary structure as a 2D adjacency matrix (8 Å cutoff, sequence-local contacts suppressed). The Ramachandran plot shows the distribution of backbone (φ, ψ) torsions, with points in the α and β basins reflecting secondary structure content. The PAE plot shows AlphaFold's inter-residue confidence as a color matrix.

Q: What is the amino-acid chain?
A: Primary structure: the covalent order of the twenty standard amino acids along the backbone. Two p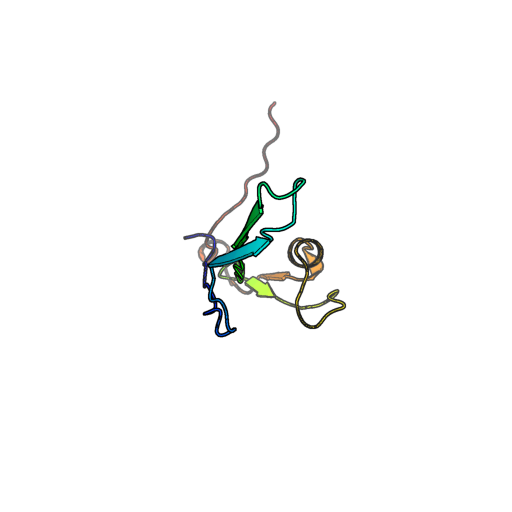roteins with the same sequence will (almost always) fold to the same structure; two with 30% identity often share a fold but not the details.

Q: What do the rendered images show?
A: The six renders are orthographic views along the three Cartesian axes in both directions. Representation (cartoon, sticks, or surface) and color scheme (sequence-rainbow or by-chain) vary across proteins so the training set covers all the common visualization conventions.